Protein AF-A0A955Y3P5-F1 (afdb_monomer_lite)

pLDDT: mean 79.78, std 17.86, range [40.0, 98.06]

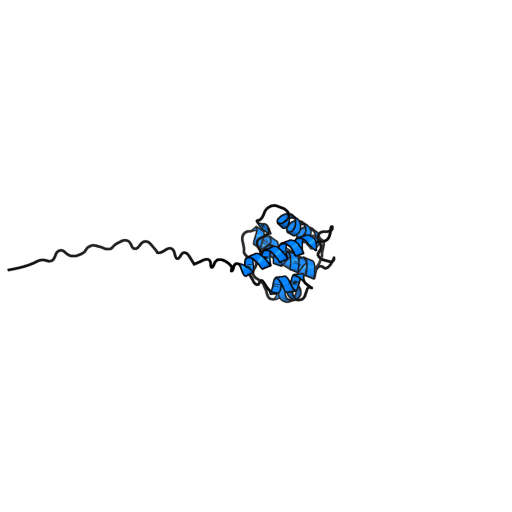Radius of gyration: 23.9 Å; chains: 1; bounding box: 38×53×87 Å

Sequence (136 aa):
KEEVGISDIDQERSPGRVAITHRELPAKSDVATQVRDDAWLAGSQQADGSFGGDVARTAAALLLLVLRGHTRRTGARRRTVAKAAAWLATQDHPLARLALEALEAAERGEQPVPTPDWAAVYASGPEGRALEQHPA

Foldseek 3Di:
DDDDDDDDPPPDDDDPPPPPPPPPDPDPVVVVVLVVVLVVLLVQQDPQLARVPDLLLLLLSLLQLLLVLLCVDDDSSVVSNVSSLVNLVVDPDPSSVVSNVCSVCSVVVHRRADDPVCVSSLVPPPSSVSSVVDHD

Secondary structure (DSSP, 8-state):
------------------------PPPHHHHHHHHHHHHHHHHH--TTS-BTTBHHHHHHHHHHHHHTTTTS--SHHHHHHHHHHHHHTT---HHHHHHHHHHHHHHTTPPPPPPGGGHHHHTSHHHHHHHHTS--

Structure (mmCIF, N/CA/C/O backbone):
data_AF-A0A955Y3P5-F1
#
_entry.id   AF-A0A955Y3P5-F1
#
loop_
_atom_site.group_PDB
_atom_site.id
_atom_site.type_symbol
_atom_site.label_atom_id
_atom_site.label_alt_id
_atom_site.label_comp_id
_atom_site.label_asym_id
_atom_site.label_entity_id
_atom_site.label_seq_id
_atom_site.pdbx_PDB_ins_code
_atom_site.Cartn_x
_atom_site.Cartn_y
_atom_site.Cartn_z
_atom_site.occupancy
_atom_site.B_iso_or_equiv
_atom_site.auth_seq_id
_atom_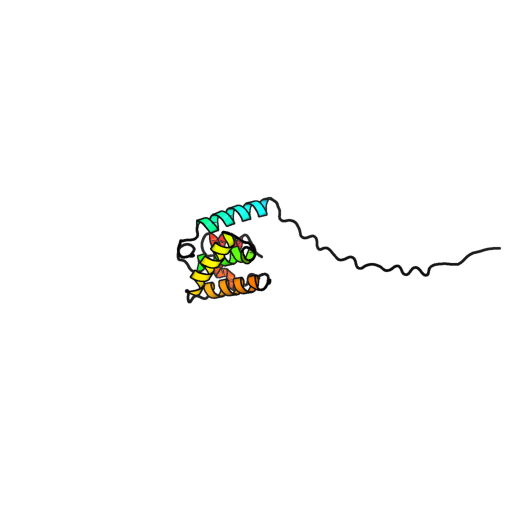site.auth_comp_id
_atom_site.auth_asym_id
_atom_site.auth_atom_id
_atom_site.pdbx_PDB_model_num
ATOM 1 N N . LYS A 1 1 ? -22.122 -39.728 74.135 1.00 42.59 1 LYS A N 1
ATOM 2 C CA . LYS A 1 1 ? -21.261 -40.339 73.103 1.00 42.59 1 LYS A CA 1
ATOM 3 C C . LYS A 1 1 ? -22.002 -40.127 71.792 1.00 42.59 1 LYS A C 1
ATOM 5 O O . LYS A 1 1 ? -23.002 -40.796 71.589 1.00 42.59 1 LYS A O 1
ATOM 10 N N . GLU A 1 2 ? -21.877 -38.917 71.245 1.00 42.25 2 GLU A N 1
ATOM 11 C CA . GLU A 1 2 ? -20.843 -38.545 70.244 1.00 42.25 2 GLU A CA 1
ATOM 12 C C . GLU A 1 2 ? -21.179 -39.168 68.890 1.00 42.25 2 GLU A C 1
ATOM 14 O O . GLU A 1 2 ? -21.514 -40.343 68.854 1.00 42.25 2 GLU A O 1
ATOM 19 N N . GLU A 1 3 ? -21.058 -38.537 67.733 1.00 41.66 3 GLU A N 1
ATOM 20 C CA . GLU A 1 3 ? -20.945 -37.161 67.232 1.00 41.66 3 GLU A CA 1
ATOM 21 C C . GLU A 1 3 ? -21.130 -37.354 65.702 1.00 41.66 3 GLU A C 1
ATOM 23 O O . GLU A 1 3 ? -20.737 -38.388 65.171 1.00 41.66 3 GLU A O 1
ATOM 28 N N . VAL A 1 4 ? -21.908 -36.499 65.030 1.00 44.62 4 VAL A N 1
ATOM 29 C CA . VAL A 1 4 ? -21.467 -35.646 63.900 1.00 44.62 4 VAL A CA 1
ATOM 30 C C . VAL A 1 4 ? -21.173 -36.368 62.574 1.00 44.62 4 VAL A C 1
ATOM 32 O O . VAL A 1 4 ? -20.382 -37.299 62.491 1.00 44.62 4 VAL A O 1
ATOM 35 N N . GLY A 1 5 ? -21.775 -35.850 61.497 1.00 42.00 5 GLY A N 1
ATOM 36 C CA . GLY A 1 5 ? -21.396 -36.213 60.132 1.00 42.00 5 GLY A CA 1
ATOM 37 C C . GLY A 1 5 ? -22.355 -35.757 59.033 1.00 42.00 5 GLY A C 1
ATOM 38 O O . GLY A 1 5 ? -22.624 -36.529 58.122 1.00 42.00 5 GLY A O 1
ATOM 39 N N . ILE A 1 6 ? -22.898 -34.537 59.117 1.00 51.06 6 ILE A N 1
ATOM 40 C CA . ILE A 1 6 ? -23.397 -33.826 57.929 1.00 51.06 6 ILE A CA 1
ATOM 41 C C . ILE A 1 6 ? -22.157 -33.239 57.261 1.00 51.06 6 ILE A C 1
ATOM 43 O O . ILE A 1 6 ? -21.499 -32.418 57.892 1.00 51.06 6 ILE A O 1
ATOM 47 N N . SER A 1 7 ? -21.847 -33.646 56.030 1.00 47.53 7 SER A N 1
ATOM 48 C CA . SER A 1 7 ? -20.820 -32.983 55.224 1.00 47.53 7 SER A CA 1
ATOM 49 C C . SER A 1 7 ? -21.090 -33.133 53.725 1.00 47.53 7 SER A C 1
ATOM 51 O O . SER A 1 7 ? -21.059 -34.231 53.172 1.00 47.53 7 SER A O 1
ATOM 53 N N . ASP A 1 8 ? -21.341 -31.971 53.119 1.00 45.31 8 ASP A N 1
ATOM 54 C CA . ASP A 1 8 ? -20.765 -31.526 51.847 1.00 45.31 8 ASP A CA 1
ATOM 55 C C . ASP A 1 8 ? -21.315 -32.120 50.543 1.00 45.31 8 ASP A C 1
ATOM 57 O O . ASP A 1 8 ? -20.626 -32.779 49.767 1.00 45.31 8 ASP A O 1
ATOM 61 N N . ILE A 1 9 ? -22.560 -31.744 50.228 1.00 50.06 9 ILE A N 1
ATOM 62 C CA . ILE A 1 9 ? -22.937 -31.444 48.839 1.00 50.06 9 ILE A CA 1
ATOM 63 C C . ILE A 1 9 ? -22.648 -29.958 48.629 1.00 50.06 9 ILE A C 1
ATOM 65 O O . ILE A 1 9 ? -23.520 -29.111 48.798 1.00 50.06 9 ILE A O 1
ATOM 69 N N . ASP A 1 10 ? -21.399 -29.664 48.285 1.00 45.59 10 ASP A N 1
ATOM 70 C CA . ASP A 1 10 ? -20.995 -28.370 47.746 1.00 45.59 10 ASP A CA 1
ATOM 71 C C . ASP A 1 10 ? -20.148 -28.617 46.497 1.00 45.59 10 ASP A C 1
ATOM 73 O O . ASP A 1 10 ? -18.918 -28.602 46.497 1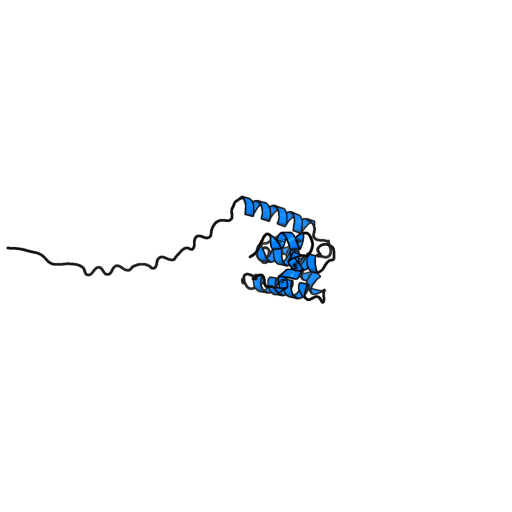.00 45.59 10 ASP A O 1
ATOM 77 N N . GLN A 1 11 ? -20.830 -28.958 45.402 1.00 48.91 11 GLN A N 1
ATOM 78 C CA . GLN A 1 11 ? -20.218 -28.945 44.081 1.00 48.91 11 GLN A CA 1
ATOM 79 C C . GLN A 1 11 ? -20.452 -27.558 43.494 1.00 48.91 11 GLN A C 1
ATOM 81 O O . GLN A 1 11 ? -21.289 -27.349 42.610 1.00 48.91 11 GLN A O 1
ATOM 86 N N . GLU A 1 12 ? -19.731 -26.596 44.073 1.00 42.25 12 GLU A N 1
ATOM 87 C CA . GLU A 1 12 ? -19.672 -25.231 43.593 1.00 42.25 12 GLU A CA 1
ATOM 88 C C . GLU A 1 12 ? -19.347 -25.230 42.101 1.00 42.25 12 GLU A C 1
ATOM 90 O O . GLU A 1 12 ? -18.354 -25.774 41.607 1.00 42.25 12 GLU A O 1
ATOM 95 N N . ARG A 1 13 ? -20.247 -24.569 41.382 1.00 44.59 13 ARG A N 1
ATOM 96 C CA . ARG A 1 13 ? -20.051 -24.046 40.043 1.00 44.59 13 ARG A CA 1
ATOM 97 C C . ARG A 1 13 ? -18.699 -23.342 39.996 1.00 44.59 13 ARG A C 1
ATOM 99 O O . ARG A 1 13 ? -18.564 -22.245 40.522 1.00 44.59 13 ARG A O 1
ATOM 106 N N . SER A 1 14 ? -17.726 -23.933 39.317 1.00 43.56 14 SER A N 1
ATOM 107 C CA . SER A 1 14 ? -16.539 -23.207 38.885 1.00 43.56 14 SER A CA 1
ATOM 108 C C . SER A 1 14 ? -16.928 -22.424 37.622 1.00 43.56 14 SER A C 1
ATOM 110 O O . SER A 1 14 ? -17.110 -23.045 36.570 1.00 43.56 14 SER A O 1
ATOM 112 N N . PRO A 1 15 ? -17.149 -21.094 37.669 1.00 49.25 15 PRO A N 1
ATOM 113 C CA . PRO A 1 15 ? -17.276 -20.323 36.447 1.00 49.25 15 PRO A CA 1
ATOM 114 C C . PRO A 1 15 ? -15.934 -20.399 35.728 1.00 49.25 15 PRO A C 1
ATOM 116 O O . PRO A 1 15 ? -14.895 -20.039 36.285 1.00 49.25 15 PRO A O 1
ATOM 119 N N . GLY A 1 16 ? -15.973 -20.899 34.493 1.00 43.69 16 GLY A N 1
ATOM 120 C CA . GLY A 1 16 ? -14.834 -20.912 33.593 1.00 43.69 16 GLY A CA 1
ATOM 121 C C . GLY A 1 16 ? -14.141 -19.559 33.637 1.00 43.69 16 GLY A C 1
ATOM 122 O O . GLY A 1 16 ? -14.700 -18.543 33.223 1.00 43.69 16 GLY A O 1
ATOM 123 N N . ARG A 1 17 ? -12.925 -19.561 34.187 1.00 40.00 17 ARG A N 1
ATOM 124 C CA . ARG A 1 17 ? -11.966 -18.470 34.084 1.00 40.00 17 ARG A CA 1
ATOM 125 C C . ARG A 1 17 ? -11.798 -18.222 32.590 1.00 40.00 17 ARG A C 1
ATOM 127 O O . ARG A 1 17 ? -11.087 -18.958 31.911 1.00 40.00 17 ARG A O 1
ATOM 134 N N . VAL A 1 18 ? -12.507 -17.226 32.067 1.00 46.88 18 VAL A N 1
ATOM 135 C CA . VAL A 1 18 ? -12.209 -16.658 30.759 1.00 46.88 18 VAL A CA 1
ATOM 136 C C . VAL A 1 18 ? -10.773 -16.185 30.889 1.00 46.88 18 VAL A C 1
ATOM 138 O O . VAL A 1 18 ? -10.490 -15.240 31.626 1.00 46.88 18 VAL A O 1
ATOM 141 N N . ALA A 1 19 ? -9.853 -16.921 30.270 1.00 43.69 19 ALA A N 1
ATOM 142 C CA . ALA A 1 19 ? -8.484 -16.489 30.114 1.00 43.69 19 ALA A CA 1
ATOM 143 C C . ALA A 1 19 ? -8.543 -15.219 29.266 1.00 43.69 19 ALA A C 1
ATOM 145 O O . ALA A 1 19 ? -8.572 -15.266 28.040 1.00 43.69 19 ALA A O 1
ATOM 146 N N . ILE A 1 20 ? -8.639 -14.072 29.936 1.00 44.38 20 ILE A N 1
ATOM 147 C CA . ILE A 1 20 ? -8.316 -12.788 29.345 1.00 44.38 20 ILE A CA 1
ATOM 148 C C . ILE A 1 20 ? -6.823 -12.901 29.068 1.00 44.38 20 ILE A C 1
ATOM 150 O O . ILE A 1 20 ? -5.994 -12.698 29.953 1.00 44.38 20 ILE A O 1
ATOM 154 N N . THR A 1 21 ? -6.481 -13.343 27.859 1.00 51.59 21 THR A N 1
ATOM 155 C CA . THR A 1 21 ? -5.122 -13.262 27.343 1.00 51.59 21 THR A CA 1
ATOM 156 C C . THR A 1 21 ? -4.682 -11.822 27.545 1.00 51.59 21 THR A C 1
ATOM 158 O O . THR A 1 21 ? -5.304 -10.908 26.997 1.00 51.59 21 THR A O 1
ATOM 161 N N . HIS A 1 22 ? -3.670 -11.625 28.389 1.00 42.38 22 HIS A N 1
ATOM 162 C CA . HIS A 1 22 ? -2.982 -10.357 28.555 1.00 42.38 22 HIS A CA 1
ATOM 163 C C . HIS A 1 22 ? -2.569 -9.882 27.159 1.00 42.38 22 HIS A C 1
ATOM 165 O O . HIS A 1 22 ? -1.594 -10.366 26.592 1.00 42.38 22 HIS A O 1
ATOM 171 N N . ARG A 1 23 ? -3.350 -8.972 26.568 1.00 50.50 23 ARG A N 1
ATOM 172 C CA . ARG A 1 23 ? -2.924 -8.225 25.392 1.00 50.50 23 ARG A CA 1
ATOM 173 C C . ARG A 1 23 ? -1.837 -7.300 25.905 1.00 50.50 23 ARG A C 1
ATOM 175 O O . ARG A 1 23 ? -2.143 -6.268 26.500 1.00 50.50 23 ARG A O 1
ATOM 182 N N . GLU A 1 24 ? -0.595 -7.747 25.782 1.00 52.00 24 GLU A N 1
ATOM 183 C CA . GLU A 1 24 ? 0.583 -6.964 26.116 1.00 52.00 24 GLU A CA 1
ATOM 184 C C . GLU A 1 24 ? 0.436 -5.609 25.422 1.00 52.00 24 GLU A C 1
ATOM 186 O O . GLU A 1 24 ? 0.269 -5.519 24.202 1.00 52.00 24 GLU A O 1
ATOM 191 N N . LEU A 1 25 ? 0.314 -4.553 26.227 1.00 55.19 25 LEU A N 1
ATOM 192 C CA . LEU A 1 25 ? 0.205 -3.205 25.697 1.00 55.19 25 LEU A CA 1
ATOM 193 C C . LEU A 1 25 ? 1.536 -2.904 25.002 1.00 55.19 25 LEU A C 1
ATOM 195 O O . LEU A 1 25 ? 2.577 -3.126 25.624 1.00 55.19 25 LEU A O 1
ATOM 199 N N . PRO A 1 26 ? 1.527 -2.408 23.752 1.00 61.41 26 PRO A N 1
ATOM 200 C CA . PRO A 1 26 ? 2.764 -2.112 23.042 1.00 61.41 26 PRO A CA 1
ATOM 201 C C . PRO A 1 26 ? 3.609 -1.146 23.870 1.00 61.41 26 PRO A C 1
ATOM 203 O O . PRO A 1 26 ? 3.070 -0.229 24.511 1.00 61.41 26 PRO A O 1
ATOM 206 N N . ALA A 1 27 ? 4.929 -1.338 23.869 1.00 69.62 27 ALA A N 1
ATOM 207 C CA . ALA A 1 27 ? 5.810 -0.450 24.603 1.00 69.62 27 ALA A CA 1
ATOM 208 C C . ALA A 1 27 ? 5.626 0.981 24.075 1.00 69.62 27 ALA A C 1
ATOM 210 O O . ALA A 1 27 ? 5.398 1.210 22.885 1.00 69.62 27 ALA A O 1
ATOM 211 N N . LYS A 1 28 ? 5.736 1.984 24.954 1.00 68.81 28 LYS A N 1
ATOM 212 C CA . LYS A 1 28 ? 5.584 3.400 24.559 1.00 68.81 28 LYS A CA 1
ATOM 213 C C . LYS A 1 28 ? 6.510 3.785 23.394 1.00 68.81 28 LYS A C 1
ATOM 215 O O . LYS A 1 28 ? 6.142 4.629 22.580 1.00 68.81 28 LYS A O 1
ATOM 220 N N . SER A 1 29 ? 7.679 3.151 23.311 1.00 68.75 29 SER A N 1
ATOM 221 C CA . SER A 1 29 ? 8.645 3.319 22.224 1.00 68.75 29 SER A CA 1
ATOM 222 C C . SER A 1 29 ? 8.101 2.845 20.872 1.00 68.75 29 SER A C 1
ATOM 224 O O . SER A 1 29 ? 8.273 3.548 19.880 1.00 68.75 29 SER A O 1
ATOM 226 N N . ASP A 1 30 ? 7.369 1.730 20.834 1.00 73.56 30 ASP A N 1
ATOM 227 C CA . ASP A 1 30 ? 6.821 1.157 19.597 1.00 73.56 30 ASP A CA 1
ATOM 228 C C . ASP A 1 30 ? 5.739 2.061 19.008 1.00 73.56 30 ASP A C 1
ATOM 230 O O . ASP A 1 30 ? 5.712 2.330 17.807 1.00 73.56 30 ASP A O 1
ATOM 234 N N . VAL A 1 31 ? 4.883 2.609 19.875 1.00 73.44 31 VAL A N 1
ATOM 235 C CA . VAL A 1 31 ? 3.825 3.544 19.474 1.00 73.44 31 VAL A CA 1
ATOM 236 C C . VAL A 1 31 ? 4.422 4.831 18.893 1.00 73.44 31 VAL A C 1
ATOM 238 O O . VAL A 1 31 ? 3.932 5.343 17.886 1.00 73.44 31 VAL A O 1
ATOM 241 N N . ALA A 1 32 ? 5.497 5.356 19.491 1.00 72.19 32 ALA A N 1
ATOM 242 C CA . ALA A 1 32 ? 6.167 6.557 18.992 1.00 72.19 32 ALA A CA 1
ATOM 243 C C . ALA A 1 32 ? 6.819 6.334 17.615 1.00 72.19 32 ALA A C 1
ATOM 245 O O . ALA A 1 32 ? 6.723 7.208 16.750 1.00 72.19 32 ALA A O 1
ATOM 246 N N . THR A 1 33 ? 7.437 5.170 17.396 1.00 77.06 33 THR A N 1
ATOM 247 C CA . THR A 1 33 ? 8.005 4.777 16.096 1.00 77.06 33 THR A CA 1
ATOM 248 C C . THR A 1 33 ? 6.914 4.662 15.033 1.00 77.06 33 THR A C 1
ATOM 250 O O . THR A 1 33 ? 7.009 5.303 13.988 1.00 77.06 33 THR A O 1
ATOM 253 N N . GLN A 1 34 ? 5.805 3.981 15.342 1.00 76.44 34 GLN A N 1
ATOM 254 C CA . GLN A 1 34 ? 4.671 3.852 14.422 1.00 76.44 34 GLN A CA 1
ATOM 255 C C . GLN A 1 34 ? 4.126 5.211 13.962 1.00 76.44 34 GLN A C 1
ATOM 257 O O . GLN A 1 34 ? 3.902 5.418 12.771 1.00 76.44 34 GLN A O 1
ATOM 262 N N . VAL A 1 35 ? 3.946 6.165 14.882 1.00 76.88 35 VAL A N 1
ATOM 263 C CA . VAL A 1 35 ? 3.433 7.504 14.547 1.00 76.88 35 VAL A CA 1
ATOM 264 C C . VAL A 1 35 ? 4.382 8.272 13.619 1.00 76.88 35 VAL A C 1
ATOM 266 O O . VAL A 1 35 ? 3.914 8.968 12.717 1.00 76.88 35 VAL A O 1
ATOM 269 N N . ARG A 1 36 ? 5.700 8.157 13.820 1.00 80.88 36 ARG A N 1
ATOM 270 C CA . ARG A 1 36 ? 6.703 8.821 12.968 1.00 80.88 36 ARG A CA 1
ATOM 271 C C . ARG A 1 36 ? 6.698 8.254 11.554 1.00 80.88 36 ARG A C 1
ATOM 273 O O . ARG A 1 36 ? 6.629 9.016 10.592 1.00 80.88 36 ARG A O 1
ATOM 280 N N . ASP A 1 37 ? 6.700 6.936 11.444 1.00 82.25 37 ASP A N 1
ATOM 281 C CA . ASP A 1 37 ? 6.692 6.235 10.164 1.00 82.25 37 ASP A CA 1
ATOM 282 C C . ASP A 1 37 ? 5.389 6.467 9.388 1.00 82.25 37 ASP A C 1
ATOM 284 O O . ASP A 1 37 ? 5.416 6.639 8.174 1.00 82.25 37 ASP A O 1
ATOM 288 N N . ASP A 1 38 ? 4.245 6.540 10.078 1.00 83.75 38 ASP A N 1
ATOM 289 C CA . ASP A 1 38 ? 2.957 6.888 9.466 1.00 83.75 38 ASP A CA 1
ATOM 290 C C . ASP A 1 38 ? 2.994 8.275 8.810 1.00 83.75 38 ASP A C 1
ATOM 292 O O . ASP A 1 38 ? 2.506 8.460 7.693 1.00 83.75 38 ASP A O 1
ATOM 296 N N . ALA A 1 39 ? 3.535 9.266 9.526 1.00 84.94 39 ALA A N 1
ATOM 297 C CA . ALA A 1 39 ? 3.644 10.631 9.026 1.00 84.94 39 ALA A CA 1
ATOM 298 C C . ALA A 1 39 ? 4.615 10.706 7.841 1.00 84.94 39 ALA A C 1
ATOM 300 O O . ALA A 1 39 ? 4.335 11.392 6.857 1.00 84.94 39 ALA A O 1
ATOM 301 N N . TRP A 1 40 ? 5.722 9.965 7.916 1.00 89.31 40 TRP A N 1
ATOM 302 C CA . TRP A 1 40 ? 6.685 9.851 6.829 1.00 89.31 40 TRP A CA 1
ATOM 303 C C . TRP A 1 40 ? 6.073 9.204 5.577 1.00 89.31 40 TRP A C 1
ATOM 305 O O . TRP A 1 40 ? 6.166 9.798 4.505 1.00 89.31 40 TRP A O 1
ATOM 315 N N . LEU A 1 41 ? 5.375 8.067 5.704 1.00 86.44 41 LEU A N 1
ATOM 316 C CA . LEU A 1 41 ? 4.680 7.402 4.591 1.00 86.44 41 LEU A CA 1
ATOM 317 C C . LEU A 1 41 ? 3.652 8.323 3.929 1.00 86.44 41 LEU A C 1
ATOM 319 O O . LEU A 1 41 ? 3.582 8.429 2.708 1.00 86.44 41 LEU A O 1
ATOM 323 N N . ALA A 1 42 ? 2.842 9.016 4.729 1.00 86.19 42 ALA A N 1
ATOM 324 C CA . ALA A 1 42 ? 1.855 9.938 4.183 1.00 86.19 42 ALA A CA 1
ATOM 325 C C . ALA A 1 42 ? 2.511 11.100 3.411 1.00 86.19 42 ALA A C 1
ATOM 327 O O . ALA A 1 42 ? 1.950 11.558 2.418 1.00 86.19 42 ALA A O 1
ATOM 328 N N . GLY A 1 43 ? 3.682 11.567 3.857 1.00 88.00 43 GLY A N 1
ATOM 329 C CA . GLY A 1 43 ? 4.431 12.646 3.212 1.00 88.00 43 GLY A CA 1
ATOM 330 C C . GLY A 1 43 ? 5.257 12.218 1.995 1.00 88.00 43 GLY A C 1
ATOM 331 O O . GLY A 1 43 ? 5.531 13.056 1.139 1.00 88.00 43 GLY A O 1
ATOM 332 N N . SER A 1 44 ? 5.657 10.946 1.900 1.00 90.56 44 SER A N 1
ATOM 333 C CA . SER A 1 44 ? 6.456 10.423 0.783 1.00 90.56 44 SER A CA 1
ATOM 334 C C . SER A 1 44 ? 5.617 9.925 -0.398 1.00 90.56 44 SER A C 1
ATOM 336 O O . SER A 1 44 ? 6.159 9.745 -1.492 1.00 90.56 44 SER A O 1
ATOM 338 N N . GLN A 1 45 ? 4.307 9.733 -0.205 1.00 94.06 45 GLN A N 1
ATOM 339 C CA . GLN A 1 45 ? 3.397 9.328 -1.272 1.00 94.06 45 GLN A CA 1
ATOM 340 C C . GLN A 1 45 ? 3.258 10.429 -2.331 1.00 94.06 45 GLN A C 1
ATOM 342 O O . GLN A 1 45 ? 2.926 11.580 -2.036 1.00 94.06 45 GLN A O 1
ATOM 347 N N . GLN A 1 46 ? 3.446 10.056 -3.592 1.00 94.38 46 GLN A N 1
ATOM 348 C CA . GLN A 1 46 ? 3.282 10.959 -4.721 1.00 94.38 46 GLN A CA 1
ATOM 349 C C . GLN A 1 46 ? 1.803 11.287 -4.996 1.00 94.38 46 GLN A C 1
ATOM 351 O O . GLN A 1 46 ? 0.858 10.680 -4.470 1.00 94.38 46 GLN A O 1
ATOM 356 N N . ALA A 1 47 ? 1.577 12.297 -5.842 1.00 93.19 47 ALA A N 1
ATOM 357 C CA . ALA A 1 47 ? 0.233 12.733 -6.208 1.00 93.19 47 ALA A CA 1
ATOM 358 C C . ALA A 1 47 ? -0.580 11.612 -6.881 1.00 93.19 47 ALA A C 1
ATOM 360 O O . ALA A 1 47 ? -1.772 11.493 -6.591 1.00 93.19 47 ALA A O 1
ATOM 361 N N . ASP A 1 48 ? 0.075 10.762 -7.674 1.00 93.12 48 ASP A N 1
ATOM 362 C CA . ASP A 1 48 ? -0.504 9.598 -8.358 1.00 93.12 48 ASP A CA 1
ATOM 363 C C . ASP A 1 48 ? -0.835 8.422 -7.418 1.00 93.12 48 ASP A C 1
ATOM 365 O O . ASP A 1 48 ? -1.575 7.523 -7.803 1.00 93.12 48 ASP A O 1
ATOM 369 N N . GLY A 1 49 ? -0.348 8.451 -6.171 1.00 92.44 49 GLY A N 1
ATOM 370 C CA . GLY A 1 49 ? -0.557 7.404 -5.170 1.00 92.44 49 GLY A CA 1
ATOM 371 C C . GLY A 1 49 ? 0.610 6.432 -5.001 1.00 92.44 49 GLY A C 1
ATOM 372 O O . GLY A 1 49 ? 0.590 5.654 -4.045 1.00 92.44 49 GLY A O 1
ATOM 373 N N . SER A 1 50 ? 1.629 6.512 -5.856 1.00 96.06 50 SER A N 1
ATOM 374 C CA . SER A 1 50 ? 2.821 5.670 -5.786 1.00 96.06 50 SER A CA 1
ATOM 375 C C . SER A 1 50 ? 3.815 6.136 -4.722 1.00 96.06 50 SER A C 1
ATOM 377 O O . SER A 1 50 ? 3.790 7.277 -4.247 1.00 96.06 50 SER A O 1
ATOM 379 N N . PHE A 1 51 ? 4.747 5.250 -4.385 1.00 93.25 51 PHE A N 1
ATOM 380 C CA . PHE A 1 51 ? 5.937 5.562 -3.605 1.00 93.25 51 PHE A CA 1
ATOM 381 C C . PHE A 1 51 ? 7.153 5.508 -4.525 1.00 93.25 51 PHE A C 1
ATOM 383 O O . PHE A 1 51 ? 7.711 4.451 -4.809 1.00 93.25 51 PHE A O 1
ATOM 390 N N . GLY A 1 52 ? 7.551 6.679 -5.026 1.00 91.62 52 GLY A N 1
ATOM 391 C CA . GLY A 1 52 ? 8.678 6.806 -5.951 1.00 91.62 52 GLY A CA 1
ATOM 392 C C . GLY A 1 52 ? 8.414 6.274 -7.362 1.00 91.62 52 GLY A C 1
ATOM 393 O O . GLY A 1 52 ? 9.385 6.001 -8.059 1.00 91.62 52 GLY A O 1
ATOM 394 N N . GLY A 1 53 ? 7.150 6.097 -7.771 1.00 93.25 53 GLY A N 1
ATOM 395 C CA . GLY A 1 53 ? 6.793 5.492 -9.061 1.00 93.25 53 GLY A CA 1
ATOM 396 C C . GLY A 1 53 ? 7.154 4.007 -9.182 1.00 93.25 53 GLY A C 1
ATOM 397 O O . GLY A 1 53 ? 7.101 3.459 -10.278 1.00 93.25 53 GLY A O 1
ATOM 398 N N . ASP A 1 54 ? 7.545 3.363 -8.079 1.00 95.50 54 ASP A N 1
ATOM 399 C CA . ASP A 1 54 ? 8.061 1.999 -8.068 1.00 95.50 54 ASP A CA 1
ATOM 400 C C . ASP A 1 54 ? 7.037 1.026 -7.477 1.00 95.50 54 ASP A C 1
ATOM 402 O O . ASP A 1 54 ? 6.454 1.264 -6.412 1.00 95.50 54 ASP A O 1
ATOM 406 N N . VAL A 1 55 ? 6.819 -0.091 -8.173 1.00 96.25 55 VAL A N 1
ATOM 407 C CA . VAL A 1 55 ? 5.816 -1.084 -7.780 1.00 96.25 55 VAL A CA 1
ATOM 408 C C . VAL A 1 55 ? 6.178 -1.758 -6.466 1.00 96.25 55 VAL A C 1
ATOM 410 O O . VAL A 1 55 ? 5.313 -1.926 -5.608 1.00 96.25 55 VAL A O 1
ATOM 413 N N . ALA A 1 56 ? 7.443 -2.124 -6.285 1.00 95.06 56 ALA A N 1
ATOM 414 C CA . ALA A 1 56 ? 7.888 -2.883 -5.128 1.00 95.06 56 ALA A CA 1
ATOM 415 C C . ALA A 1 56 ? 7.847 -2.023 -3.853 1.00 95.06 56 ALA A C 1
ATOM 417 O O . ALA A 1 56 ? 7.335 -2.456 -2.820 1.00 95.06 56 ALA A O 1
ATOM 418 N N . ARG A 1 57 ? 8.264 -0.755 -3.949 1.00 95.06 57 ARG A N 1
ATOM 419 C CA . ARG A 1 57 ? 8.141 0.237 -2.869 1.00 95.06 57 ARG A CA 1
ATOM 420 C C . ARG A 1 57 ? 6.689 0.555 -2.534 1.00 95.06 57 ARG A C 1
ATOM 422 O O . ARG A 1 57 ? 6.337 0.642 -1.360 1.00 95.06 57 ARG A O 1
ATOM 429 N N . THR A 1 58 ? 5.832 0.701 -3.544 1.00 97.31 58 THR A N 1
ATOM 430 C CA . THR A 1 58 ? 4.403 0.973 -3.325 1.00 97.31 58 THR A CA 1
ATOM 431 C C . THR A 1 58 ? 3.701 -0.227 -2.681 1.00 97.31 58 THR A C 1
ATOM 433 O O . THR A 1 58 ? 2.901 -0.044 -1.763 1.00 97.31 58 THR A O 1
ATOM 436 N N . ALA A 1 59 ? 4.046 -1.453 -3.088 1.00 96.00 59 ALA A N 1
ATOM 437 C CA . ALA A 1 59 ? 3.586 -2.682 -2.445 1.00 96.00 59 ALA A CA 1
ATOM 438 C C . ALA A 1 59 ? 4.053 -2.761 -0.981 1.00 96.00 59 ALA A C 1
ATOM 440 O O . ALA A 1 59 ? 3.235 -3.011 -0.097 1.00 96.00 59 ALA A O 1
ATOM 441 N N . ALA A 1 60 ? 5.327 -2.459 -0.702 1.00 94.81 60 ALA A N 1
ATOM 442 C CA . ALA A 1 60 ? 5.868 -2.412 0.659 1.00 94.81 60 ALA A CA 1
ATOM 443 C C . ALA A 1 60 ? 5.123 -1.419 1.555 1.00 94.81 60 ALA A C 1
ATOM 445 O O . ALA A 1 60 ? 4.722 -1.758 2.670 1.00 94.81 60 ALA A O 1
ATOM 446 N N . ALA A 1 61 ? 4.891 -0.206 1.045 1.00 94.19 61 ALA A N 1
ATOM 447 C CA . ALA A 1 61 ? 4.133 0.816 1.749 1.00 94.19 61 ALA A CA 1
ATOM 448 C C . ALA A 1 61 ? 2.711 0.345 2.066 1.00 94.19 61 ALA A C 1
ATOM 450 O O . ALA A 1 61 ? 2.247 0.508 3.195 1.00 94.19 61 ALA A O 1
ATOM 451 N N . LEU A 1 62 ? 2.020 -0.255 1.088 1.00 94.94 62 LEU A N 1
ATOM 452 C CA . LEU A 1 62 ? 0.660 -0.747 1.284 1.00 94.94 62 LEU A CA 1
ATOM 453 C C . LEU A 1 62 ? 0.618 -1.846 2.353 1.00 94.94 62 LEU A C 1
ATOM 455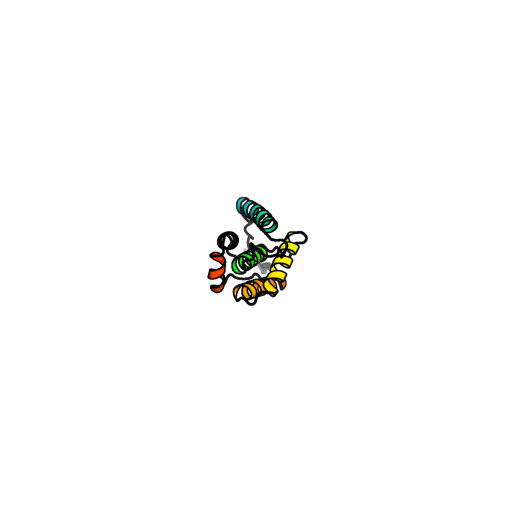 O O . LEU A 1 62 ? -0.185 -1.742 3.279 1.00 94.94 62 LEU A O 1
ATOM 459 N N . LEU A 1 63 ? 1.508 -2.839 2.285 1.00 93.38 63 LEU A N 1
ATOM 460 C CA . LEU A 1 63 ? 1.587 -3.911 3.283 1.00 93.38 63 LEU A CA 1
ATOM 461 C C . LEU A 1 63 ? 1.838 -3.368 4.693 1.00 93.38 63 LEU A C 1
ATOM 463 O O . LEU A 1 63 ? 1.160 -3.770 5.638 1.00 93.38 63 LEU A O 1
ATOM 467 N N . LEU A 1 64 ? 2.742 -2.397 4.839 1.00 91.69 64 LEU A N 1
ATOM 468 C CA . LEU A 1 64 ? 3.038 -1.776 6.131 1.00 91.69 64 LEU A CA 1
ATOM 469 C C . LEU A 1 64 ? 1.815 -1.042 6.693 1.00 91.69 64 LEU A C 1
ATOM 471 O O . LEU A 1 64 ? 1.496 -1.156 7.879 1.00 91.69 64 LEU A O 1
ATOM 475 N N . LEU A 1 65 ? 1.091 -0.311 5.841 1.00 90.62 65 LEU A N 1
ATOM 476 C CA . LEU A 1 65 ? -0.136 0.375 6.243 1.00 90.62 65 LEU A CA 1
ATOM 477 C C . LEU A 1 65 ? -1.232 -0.616 6.662 1.00 90.62 65 LEU A C 1
ATOM 479 O O . LEU A 1 65 ? -1.952 -0.373 7.637 1.00 90.62 65 LEU A O 1
ATOM 483 N N . VAL A 1 66 ? -1.343 -1.731 5.941 1.00 91.44 66 VAL A N 1
ATOM 484 C CA . VAL A 1 66 ? -2.301 -2.801 6.213 1.00 91.44 66 VAL A CA 1
ATOM 485 C C . VAL A 1 66 ? -2.003 -3.481 7.551 1.00 91.44 66 VAL A C 1
ATOM 487 O O . VAL A 1 66 ? -2.896 -3.544 8.399 1.00 91.44 66 VAL A O 1
ATOM 490 N N . LEU A 1 67 ? -0.756 -3.901 7.793 1.00 88.25 67 LEU A N 1
ATOM 491 C CA . LEU A 1 67 ? -0.342 -4.532 9.053 1.00 88.25 67 LEU A CA 1
ATOM 492 C C . LEU A 1 67 ? -0.576 -3.629 10.270 1.00 88.25 67 LEU A C 1
ATOM 494 O O . LEU A 1 67 ? -0.959 -4.092 11.341 1.00 88.25 67 LEU A O 1
ATOM 498 N N . ARG A 1 68 ? -0.440 -2.312 10.100 1.00 85.62 68 ARG A N 1
ATOM 499 C CA . ARG A 1 68 ? -0.710 -1.322 11.157 1.00 85.62 68 ARG A CA 1
ATOM 500 C C . ARG A 1 68 ? -2.198 -1.022 11.373 1.00 85.62 68 ARG A C 1
ATOM 502 O O . ARG A 1 68 ? -2.548 -0.167 12.199 1.00 85.62 68 ARG A O 1
ATOM 509 N N . GLY A 1 69 ? -3.082 -1.697 10.639 1.00 84.06 69 GLY A N 1
ATOM 510 C CA . GLY A 1 69 ? -4.532 -1.567 10.754 1.00 84.06 69 GLY A CA 1
ATOM 511 C C . GLY A 1 69 ? -5.078 -0.244 10.217 1.00 84.06 69 GLY A C 1
ATOM 512 O O . GLY A 1 69 ? -6.163 0.190 10.616 1.00 84.06 69 GLY A O 1
ATOM 513 N N . HIS A 1 70 ? -4.349 0.434 9.324 1.00 82.19 70 HIS A N 1
ATOM 514 C CA . HIS A 1 70 ? -4.789 1.715 8.754 1.00 82.19 70 HIS A CA 1
ATOM 515 C C . HIS A 1 70 ? -5.951 1.586 7.767 1.00 82.19 70 HIS A C 1
ATOM 517 O O . HIS A 1 70 ? -6.555 2.597 7.413 1.00 82.19 70 HIS A O 1
ATOM 523 N N . THR A 1 71 ? -6.327 0.359 7.406 1.00 79.19 71 THR A N 1
ATOM 524 C CA . THR A 1 71 ? -7.525 0.028 6.619 1.00 79.19 71 THR A CA 1
ATOM 525 C C . THR A 1 71 ? -8.828 0.330 7.367 1.00 79.19 71 THR A C 1
ATOM 527 O O . THR A 1 71 ? -9.833 0.674 6.750 1.00 79.19 71 THR A O 1
ATOM 530 N N . ARG A 1 72 ? -8.814 0.281 8.708 1.00 74.31 72 ARG A N 1
ATOM 531 C CA . ARG A 1 72 ? -10.004 0.475 9.562 1.00 74.31 72 ARG A CA 1
ATOM 532 C C . ARG A 1 72 ? -10.139 1.892 10.127 1.00 74.31 72 ARG A C 1
ATOM 534 O O . ARG A 1 72 ? -11.146 2.215 10.753 1.00 74.31 72 ARG A O 1
ATOM 541 N N . ARG A 1 73 ? -9.125 2.746 9.951 1.00 70.06 73 ARG A N 1
ATOM 542 C CA . ARG A 1 73 ? -9.105 4.120 10.486 1.00 70.06 73 ARG A CA 1
ATOM 543 C C . ARG A 1 73 ? -9.749 5.097 9.499 1.00 70.06 73 ARG A C 1
ATOM 545 O O . ARG A 1 73 ? -9.699 4.895 8.294 1.00 70.06 73 ARG A O 1
ATOM 552 N N . THR A 1 74 ? -10.342 6.184 9.986 1.00 73.94 74 THR A N 1
ATOM 553 C CA . THR A 1 74 ? -10.848 7.275 9.133 1.00 73.94 74 THR A CA 1
ATOM 554 C C . THR A 1 74 ? -9.766 8.341 8.896 1.00 73.94 74 THR A C 1
ATOM 556 O O . THR A 1 74 ? -8.784 8.433 9.634 1.00 73.94 74 THR A O 1
ATOM 559 N N . GLY A 1 75 ? -9.917 9.152 7.842 1.00 81.19 75 GLY A N 1
ATOM 560 C CA . GLY A 1 75 ? -9.047 10.306 7.570 1.00 81.19 75 GLY A CA 1
ATOM 561 C C . GLY A 1 75 ? -7.890 10.042 6.597 1.00 81.19 75 GLY A C 1
ATOM 562 O O . GLY A 1 75 ? -8.007 9.234 5.676 1.00 81.19 75 GLY A O 1
ATOM 563 N N . ALA A 1 76 ? -6.781 10.773 6.772 1.00 79.69 76 ALA A N 1
ATOM 564 C CA . ALA A 1 76 ? -5.658 10.806 5.826 1.00 79.69 76 ALA A CA 1
ATOM 565 C C . ALA A 1 76 ? -5.056 9.419 5.549 1.00 79.69 76 ALA A C 1
ATOM 567 O O . ALA A 1 76 ? -4.808 9.086 4.397 1.00 79.69 76 ALA A O 1
ATOM 568 N N . ARG A 1 77 ? -4.932 8.577 6.581 1.00 82.31 77 ARG A N 1
ATOM 569 C CA . ARG A 1 77 ? -4.370 7.219 6.488 1.00 82.31 77 ARG A CA 1
ATOM 570 C C . ARG A 1 77 ? -5.155 6.310 5.539 1.00 82.31 77 ARG A C 1
ATOM 572 O O . ARG A 1 77 ? -4.564 5.667 4.681 1.00 82.31 77 ARG A O 1
ATOM 579 N N . ARG A 1 78 ? -6.490 6.328 5.624 1.00 85.25 78 ARG A N 1
ATOM 580 C CA . ARG A 1 78 ? -7.357 5.587 4.691 1.00 85.25 78 ARG A CA 1
ATOM 581 C C . ARG A 1 78 ? -7.202 6.090 3.264 1.00 85.25 78 ARG A C 1
ATOM 583 O O . ARG A 1 78 ? -7.243 5.306 2.325 1.00 85.25 78 ARG A O 1
ATOM 590 N N . ARG A 1 79 ? -7.012 7.402 3.100 1.00 88.62 79 ARG A N 1
ATOM 591 C CA . ARG A 1 79 ? -6.779 8.009 1.788 1.00 88.62 79 ARG A CA 1
ATOM 592 C C . ARG A 1 79 ? -5.432 7.567 1.209 1.00 88.62 79 ARG A C 1
ATOM 594 O O . ARG A 1 79 ? -5.388 7.233 0.034 1.00 88.62 79 ARG A O 1
ATOM 601 N N . THR A 1 80 ? -4.376 7.500 2.022 1.00 90.88 80 THR A N 1
ATOM 602 C CA . THR A 1 80 ? -3.062 6.976 1.614 1.00 90.88 80 THR A CA 1
ATOM 603 C C . THR A 1 80 ? -3.164 5.528 1.136 1.00 90.88 80 THR A C 1
ATOM 605 O O . THR A 1 80 ? -2.695 5.228 0.039 1.00 90.88 80 THR A O 1
ATOM 608 N N . VAL A 1 81 ? -3.851 4.666 1.900 1.00 93.44 81 VAL A N 1
ATOM 609 C CA . VAL A 1 81 ? -4.134 3.270 1.514 1.00 93.44 81 VAL A CA 1
ATOM 610 C C . VAL A 1 81 ? -4.890 3.213 0.186 1.00 93.44 81 VAL A C 1
ATOM 612 O O . VAL A 1 81 ? -4.435 2.559 -0.746 1.00 93.44 81 VAL A O 1
ATOM 615 N N . ALA A 1 82 ? -6.000 3.947 0.066 1.00 93.62 82 ALA A N 1
ATOM 616 C CA . ALA A 1 82 ? -6.832 3.933 -1.135 1.00 93.62 82 ALA A CA 1
ATOM 617 C C . ALA A 1 82 ? -6.072 4.395 -2.388 1.00 93.62 82 ALA A C 1
ATOM 619 O O . ALA A 1 82 ? -6.225 3.801 -3.450 1.00 93.62 82 ALA A O 1
ATOM 620 N N . LYS A 1 83 ? -5.227 5.428 -2.272 1.00 95.38 83 LYS A N 1
ATOM 621 C CA . LYS A 1 83 ? -4.405 5.912 -3.390 1.00 95.38 83 LYS A CA 1
ATOM 622 C C . LYS A 1 83 ? -3.345 4.893 -3.811 1.00 95.38 83 LYS A C 1
ATOM 624 O O . LYS A 1 83 ? -3.181 4.669 -5.005 1.00 95.38 83 LYS A O 1
ATOM 629 N N . ALA A 1 84 ? -2.663 4.264 -2.853 1.00 96.12 84 ALA A N 1
ATOM 630 C CA . ALA A 1 84 ? -1.665 3.236 -3.148 1.00 96.12 84 ALA A CA 1
ATOM 631 C C . ALA A 1 84 ? -2.309 2.010 -3.811 1.00 96.12 84 ALA A C 1
ATOM 633 O O . ALA A 1 84 ? -1.811 1.527 -4.823 1.00 96.12 84 ALA A O 1
ATOM 634 N N . ALA A 1 85 ? -3.454 1.557 -3.290 1.00 97.06 85 ALA A N 1
ATOM 635 C CA . ALA A 1 85 ? -4.215 0.451 -3.862 1.00 97.06 85 ALA A CA 1
ATOM 636 C C . ALA A 1 85 ? -4.715 0.767 -5.280 1.00 97.06 85 ALA A C 1
ATOM 638 O O . ALA A 1 85 ? -4.540 -0.044 -6.184 1.00 97.06 85 ALA A O 1
ATOM 639 N N . ALA A 1 86 ? -5.274 1.963 -5.497 1.00 97.75 86 ALA A N 1
ATOM 640 C CA . ALA A 1 86 ? -5.735 2.393 -6.816 1.00 97.75 86 ALA A CA 1
ATOM 641 C C . ALA A 1 86 ? -4.592 2.437 -7.838 1.00 97.75 86 ALA A C 1
ATOM 643 O O . ALA A 1 86 ? -4.770 2.000 -8.972 1.00 97.75 86 ALA A O 1
ATOM 644 N N . TRP A 1 87 ? -3.413 2.919 -7.436 1.00 98.06 87 TRP A N 1
ATOM 645 C CA . TRP A 1 87 ? -2.235 2.914 -8.297 1.00 98.06 87 TRP A CA 1
ATOM 646 C C . TRP A 1 87 ? -1.771 1.482 -8.603 1.00 98.06 87 TRP A C 1
ATOM 648 O O . TRP A 1 87 ? -1.612 1.137 -9.771 1.00 98.06 87 TRP A O 1
ATOM 658 N N . LEU A 1 88 ? -1.642 0.613 -7.592 1.00 97.88 88 LEU A N 1
ATOM 659 C CA . LEU A 1 88 ? -1.216 -0.786 -7.765 1.00 97.88 88 LEU A CA 1
ATOM 660 C C . LEU A 1 88 ? -2.183 -1.610 -8.619 1.00 97.88 88 LEU A C 1
ATOM 662 O O . LEU A 1 88 ? -1.734 -2.455 -9.384 1.00 97.88 88 LEU A O 1
ATOM 666 N N . ALA A 1 89 ? -3.487 -1.339 -8.551 1.00 97.75 89 ALA A N 1
ATOM 667 C CA . ALA A 1 89 ? -4.493 -2.017 -9.369 1.00 97.75 89 ALA A CA 1
ATOM 668 C C . ALA A 1 89 ? -4.315 -1.781 -10.882 1.00 97.75 89 ALA A C 1
ATOM 670 O O . ALA A 1 89 ? -4.867 -2.525 -11.688 1.00 97.75 89 ALA A O 1
ATOM 671 N N . THR A 1 90 ? -3.541 -0.764 -11.278 1.00 97.38 90 THR A N 1
ATOM 672 C CA . THR A 1 90 ? -3.192 -0.505 -12.686 1.00 97.38 90 THR A CA 1
ATOM 673 C C . THR A 1 90 ? -1.911 -1.207 -13.140 1.00 97.38 90 THR A C 1
ATOM 675 O O . THR A 1 90 ? -1.553 -1.119 -14.312 1.00 97.38 90 THR A O 1
ATOM 678 N N . GLN A 1 91 ? -1.211 -1.890 -12.231 1.00 97.25 91 GLN A N 1
ATOM 679 C CA . GLN A 1 91 ? 0.080 -2.516 -12.494 1.00 97.25 91 GLN A CA 1
ATOM 680 C C . GLN A 1 91 ? -0.095 -4.018 -12.727 1.00 97.25 91 GLN A C 1
ATOM 682 O O . GLN A 1 91 ? -0.599 -4.733 -11.861 1.00 97.25 91 GLN A O 1
ATOM 687 N N . ASP A 1 92 ? 0.391 -4.518 -13.862 1.00 96.50 92 ASP A N 1
ATOM 688 C CA . ASP A 1 92 ? 0.496 -5.958 -14.106 1.00 96.50 92 ASP A CA 1
ATOM 689 C C . ASP A 1 92 ? 1.802 -6.490 -13.501 1.00 96.50 92 ASP A C 1
ATOM 691 O O . ASP A 1 92 ? 2.825 -6.631 -14.173 1.00 96.50 92 ASP A O 1
ATOM 695 N N . HIS A 1 93 ? 1.805 -6.674 -12.178 1.00 95.56 93 HIS A N 1
ATOM 696 C CA . HIS A 1 93 ? 2.997 -7.086 -11.443 1.00 95.56 93 HIS A CA 1
ATOM 697 C C . HIS A 1 93 ? 2.662 -8.006 -10.256 1.00 95.56 93 HIS A C 1
ATOM 699 O O . HIS A 1 93 ? 1.743 -7.701 -9.488 1.00 95.56 93 HIS A O 1
ATOM 705 N N . PRO A 1 94 ? 3.439 -9.082 -10.007 1.00 94.81 94 PRO A N 1
ATOM 706 C CA . PRO A 1 94 ? 3.171 -10.018 -8.911 1.00 94.81 94 PRO A CA 1
ATOM 707 C C . PRO A 1 94 ? 3.110 -9.358 -7.526 1.00 94.81 94 PRO A C 1
ATOM 709 O O . PRO A 1 94 ? 2.216 -9.651 -6.740 1.00 94.81 94 PRO A O 1
ATOM 712 N N . LEU A 1 95 ? 4.012 -8.410 -7.243 1.00 94.38 95 LEU A N 1
ATOM 713 C CA . LEU A 1 95 ? 4.015 -7.694 -5.956 1.00 94.38 95 LEU A CA 1
ATOM 714 C C . LEU A 1 95 ? 2.795 -6.785 -5.768 1.00 94.38 95 LEU A C 1
ATOM 716 O O . LEU A 1 95 ? 2.354 -6.590 -4.639 1.00 94.38 95 LEU A O 1
ATOM 720 N N . ALA A 1 96 ? 2.240 -6.248 -6.860 1.00 96.25 96 ALA A N 1
ATOM 721 C CA . ALA A 1 96 ? 1.016 -5.461 -6.787 1.00 96.25 96 ALA A CA 1
ATOM 722 C C . ALA A 1 96 ? -0.161 -6.353 -6.385 1.00 96.25 96 ALA A C 1
ATOM 724 O O . ALA A 1 96 ? -0.879 -6.028 -5.443 1.00 96.25 96 ALA A O 1
ATOM 725 N N . ARG A 1 97 ? -0.291 -7.520 -7.029 1.00 96.12 97 ARG A N 1
ATOM 726 C CA . ARG A 1 97 ? -1.305 -8.522 -6.676 1.00 96.12 97 ARG A CA 1
ATOM 727 C C . ARG A 1 97 ? -1.192 -8.968 -5.221 1.00 96.12 97 ARG A C 1
ATOM 729 O O . ARG A 1 97 ? -2.176 -8.898 -4.499 1.00 96.12 97 ARG A O 1
ATOM 736 N N . LEU A 1 98 ? 0.011 -9.333 -4.780 1.00 94.88 98 LEU A N 1
ATOM 737 C CA . LEU A 1 98 ? 0.277 -9.754 -3.403 1.00 94.88 98 LEU A CA 1
ATOM 738 C C . LEU A 1 98 ? -0.160 -8.692 -2.381 1.00 94.88 98 LEU A C 1
ATOM 740 O O . LEU A 1 98 ? -0.807 -9.011 -1.385 1.00 94.88 98 LEU A O 1
ATOM 744 N N . ALA A 1 99 ? 0.163 -7.419 -2.627 1.00 95.00 99 ALA A N 1
ATOM 745 C CA . ALA A 1 99 ? -0.212 -6.338 -1.719 1.00 95.00 99 ALA A CA 1
ATOM 746 C C . ALA A 1 99 ? -1.729 -6.076 -1.697 1.00 95.00 99 ALA A C 1
ATOM 748 O O . ALA A 1 99 ? -2.283 -5.765 -0.641 1.00 95.00 99 ALA A O 1
ATOM 749 N N . LEU A 1 100 ? -2.404 -6.222 -2.841 1.00 96.25 100 LEU A N 1
ATOM 750 C CA . LEU A 1 100 ? -3.860 -6.096 -2.942 1.00 96.25 100 LEU A CA 1
ATOM 751 C C . LEU A 1 100 ? -4.584 -7.267 -2.259 1.00 96.25 100 LEU A C 1
ATOM 753 O O . LEU A 1 100 ? -5.528 -7.033 -1.513 1.00 96.25 100 LEU A O 1
ATOM 757 N N . GLU A 1 101 ? -4.099 -8.499 -2.413 1.00 94.56 101 GLU A N 1
ATOM 758 C CA . GLU A 1 101 ? -4.641 -9.681 -1.725 1.00 94.56 101 GLU A CA 1
ATOM 759 C C . GLU A 1 101 ? -4.539 -9.536 -0.192 1.00 94.56 101 GLU A C 1
ATOM 761 O O . GLU A 1 101 ? -5.486 -9.836 0.542 1.00 94.56 101 GLU A O 1
ATOM 766 N N . ALA A 1 102 ? -3.422 -8.995 0.311 1.00 92.69 102 ALA A N 1
ATOM 767 C CA . ALA A 1 102 ? -3.258 -8.691 1.733 1.00 92.69 102 ALA A CA 1
ATOM 768 C C . ALA A 1 102 ? -4.212 -7.584 2.220 1.00 92.69 102 ALA A C 1
ATOM 770 O O . ALA A 1 102 ? -4.746 -7.671 3.330 1.00 92.69 102 ALA A O 1
ATOM 771 N N . LEU A 1 103 ? -4.446 -6.551 1.401 1.00 94.25 103 LEU A N 1
ATOM 772 C CA . LEU A 1 103 ? -5.432 -5.510 1.691 1.00 94.25 103 LEU A CA 1
ATOM 773 C C . LEU A 1 103 ? -6.845 -6.103 1.791 1.00 94.25 103 LEU A C 1
ATOM 775 O O . LEU A 1 103 ? -7.533 -5.845 2.778 1.00 94.25 103 LEU A O 1
ATOM 779 N N . GLU A 1 104 ? -7.251 -6.933 0.831 1.00 93.44 104 GLU A N 1
ATOM 780 C CA . GLU A 1 104 ? -8.561 -7.593 0.836 1.00 93.44 104 GLU A CA 1
ATOM 781 C C . GLU A 1 104 ? -8.765 -8.459 2.086 1.00 93.44 104 GLU A C 1
ATOM 783 O O . GLU A 1 104 ? -9.824 -8.405 2.716 1.00 93.44 104 GLU A O 1
ATOM 788 N N . ALA A 1 105 ? -7.747 -9.228 2.490 1.00 90.50 105 ALA A N 1
ATOM 789 C CA . ALA A 1 105 ? -7.787 -9.996 3.735 1.00 90.50 105 ALA A CA 1
ATOM 790 C C . ALA A 1 105 ? -8.024 -9.083 4.951 1.00 90.50 105 ALA A C 1
ATOM 792 O O . ALA A 1 105 ? -8.929 -9.320 5.757 1.00 90.50 105 ALA A O 1
ATOM 793 N N . ALA A 1 106 ? -7.283 -7.977 5.046 1.00 90.81 106 ALA A N 1
ATOM 794 C CA . ALA A 1 106 ? -7.443 -7.020 6.136 1.00 90.81 106 ALA A CA 1
ATOM 795 C C . ALA A 1 106 ? -8.825 -6.352 6.178 1.00 90.81 106 ALA A C 1
ATOM 797 O O . ALA A 1 106 ? -9.349 -6.088 7.271 1.00 90.81 106 ALA A O 1
ATOM 798 N N . GLU A 1 107 ? -9.418 -6.089 5.012 1.00 89.19 107 GLU A N 1
ATOM 799 C CA . GLU A 1 107 ? -10.769 -5.543 4.872 1.00 89.19 107 GLU A CA 1
ATOM 800 C C . GLU A 1 107 ? -11.857 -6.548 5.278 1.00 89.19 107 GLU A C 1
ATOM 802 O O . GLU A 1 107 ? -12.859 -6.141 5.868 1.00 89.19 107 GLU A O 1
ATOM 807 N N . ARG A 1 108 ? -11.634 -7.858 5.088 1.00 88.44 108 ARG A N 1
ATOM 808 C CA . ARG A 1 108 ? -12.500 -8.930 5.628 1.00 88.44 108 ARG A CA 1
ATOM 809 C C . ARG A 1 108 ? -12.383 -9.127 7.139 1.00 88.44 108 ARG A C 1
ATOM 811 O O . ARG A 1 108 ? -13.135 -9.901 7.725 1.00 88.44 108 ARG A O 1
ATOM 818 N N . GLY A 1 109 ? -11.461 -8.425 7.788 1.00 86.69 109 GLY A N 1
ATOM 819 C CA . GLY A 1 109 ? -11.225 -8.557 9.219 1.00 86.69 109 GLY A CA 1
ATOM 820 C C . GLY A 1 109 ? -10.081 -9.507 9.576 1.00 86.69 109 GLY A C 1
ATOM 821 O O . GLY A 1 109 ? -9.703 -9.554 10.748 1.00 86.69 109 GLY A O 1
ATOM 822 N N . GLU A 1 110 ? -9.506 -10.200 8.592 1.00 88.31 110 GLU A N 1
ATOM 823 C CA . GLU A 1 110 ? -8.374 -11.112 8.764 1.00 88.31 110 GLU A CA 1
ATOM 824 C C . GLU A 1 110 ? -7.088 -10.312 9.026 1.00 88.31 110 GLU A C 1
ATOM 826 O O . GLU A 1 110 ? -6.979 -9.138 8.670 1.00 88.31 110 GLU A O 1
ATOM 831 N N . GLN A 1 111 ? -6.105 -10.925 9.683 1.00 83.50 111 GLN A N 1
ATOM 832 C CA . GLN A 1 111 ? -4.774 -10.337 9.796 1.00 83.50 111 GLN A CA 1
ATOM 833 C C . GLN A 1 111 ? -3.904 -10.940 8.690 1.00 83.50 111 GLN A C 1
ATOM 835 O O . GLN A 1 111 ? -3.709 -12.157 8.700 1.00 83.50 111 GLN A O 1
ATOM 840 N N . PRO A 1 112 ? -3.413 -10.144 7.722 1.00 84.81 112 PRO A N 1
ATOM 841 C CA . PRO A 1 112 ? -2.526 -10.674 6.702 1.00 84.81 112 PRO A CA 1
ATOM 842 C C . PRO A 1 112 ? -1.249 -11.184 7.362 1.00 84.81 112 PRO A C 1
ATOM 844 O O . PRO A 1 112 ? -0.621 -10.484 8.157 1.00 84.81 112 PRO A O 1
ATOM 847 N N . VAL A 1 113 ? -0.896 -12.424 7.040 1.00 82.88 113 VAL A N 1
ATOM 848 C CA . VAL A 1 113 ? 0.291 -13.092 7.567 1.00 82.88 113 VAL A CA 1
ATOM 849 C C . VAL A 1 113 ? 1.407 -12.943 6.537 1.00 82.88 113 VAL A C 1
ATOM 851 O O . VAL A 1 113 ? 1.187 -13.293 5.374 1.00 82.88 113 VAL A O 1
ATOM 854 N N . PRO A 1 114 ? 2.593 -12.444 6.924 1.00 83.88 114 PRO A N 1
ATOM 855 C CA . PRO A 1 114 ? 3.737 -12.404 6.031 1.00 83.88 114 PRO A CA 1
ATOM 856 C C . PRO A 1 114 ? 4.070 -13.799 5.491 1.00 83.88 114 PRO A C 1
ATOM 858 O O . PRO A 1 114 ? 4.288 -14.736 6.261 1.00 83.88 114 PRO A O 1
ATOM 861 N N . THR A 1 115 ? 4.111 -13.943 4.167 1.00 83.62 115 THR A N 1
ATOM 862 C CA . THR A 1 115 ? 4.509 -15.188 3.491 1.00 83.62 115 THR A CA 1
ATOM 863 C C . THR A 1 115 ? 5.940 -15.068 2.957 1.00 83.62 115 THR A C 1
ATOM 865 O O . THR A 1 115 ? 6.461 -13.954 2.852 1.00 83.62 115 THR A O 1
ATOM 868 N N . PRO A 1 116 ? 6.607 -16.176 2.578 1.00 85.69 116 PRO A N 1
ATOM 869 C CA . PRO A 1 116 ? 7.917 -16.111 1.923 1.00 85.69 116 PRO A CA 1
ATOM 870 C C . PRO A 1 116 ? 7.946 -15.200 0.685 1.00 85.69 116 PRO A C 1
ATOM 872 O O . PRO A 1 116 ? 8.974 -14.593 0.394 1.00 85.69 116 PRO A O 1
ATOM 875 N N . ASP A 1 117 ? 6.809 -15.028 0.008 1.00 83.19 117 ASP A N 1
ATOM 876 C CA . ASP A 1 117 ? 6.675 -14.159 -1.166 1.00 83.19 117 ASP A CA 1
ATOM 877 C C . ASP A 1 117 ? 6.860 -12.665 -0.837 1.00 83.19 117 ASP A C 1
ATOM 879 O O . ASP A 1 117 ? 7.154 -11.857 -1.718 1.00 83.19 117 ASP A O 1
ATOM 883 N N . TRP A 1 118 ? 6.761 -12.284 0.443 1.00 86.94 118 TRP A N 1
ATOM 884 C CA . TRP A 1 118 ? 7.028 -10.921 0.906 1.00 86.94 118 TRP A CA 1
ATOM 885 C C . TRP A 1 118 ? 8.525 -10.593 0.924 1.00 86.94 118 TRP A C 1
ATOM 887 O O . TRP A 1 118 ? 8.886 -9.420 1.005 1.00 86.94 118 TRP A O 1
ATOM 897 N N . ALA A 1 119 ? 9.411 -11.591 0.803 1.00 86.31 119 ALA A N 1
ATOM 898 C CA . ALA A 1 119 ? 10.859 -11.387 0.843 1.00 86.31 119 ALA A CA 1
ATOM 899 C C . ALA A 1 119 ? 11.345 -10.362 -0.195 1.00 86.31 119 ALA A C 1
ATOM 901 O O . ALA A 1 119 ? 12.194 -9.521 0.103 1.00 86.31 119 ALA A O 1
ATOM 902 N N . ALA A 1 120 ? 10.757 -10.375 -1.394 1.00 85.62 120 ALA A N 1
ATOM 903 C CA . ALA A 1 120 ? 11.064 -9.404 -2.443 1.00 85.62 120 ALA A CA 1
ATOM 904 C C . ALA A 1 120 ? 10.662 -7.965 -2.059 1.00 85.62 120 ALA A C 1
ATOM 906 O O . ALA A 1 120 ? 11.272 -6.996 -2.510 1.00 85.62 120 ALA A O 1
ATOM 907 N N . VAL A 1 121 ? 9.662 -7.816 -1.190 1.00 86.88 121 VAL A N 1
ATOM 908 C CA . VAL A 1 121 ? 9.141 -6.524 -0.744 1.00 86.88 121 VAL A CA 1
ATOM 909 C C . VAL A 1 121 ? 10.033 -5.905 0.339 1.00 86.88 121 VAL A C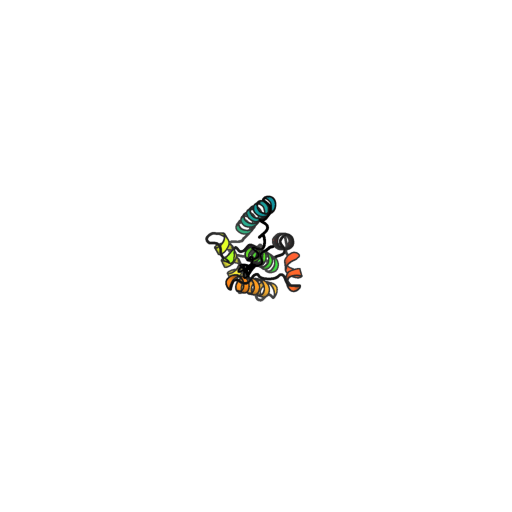 1
ATOM 911 O O . VAL A 1 121 ? 10.252 -4.696 0.322 1.00 86.88 121 VAL A O 1
ATOM 914 N N . TYR A 1 122 ? 10.634 -6.705 1.226 1.00 86.31 122 TYR A N 1
ATOM 915 C CA . TYR A 1 122 ? 11.532 -6.192 2.277 1.00 86.31 122 TYR A CA 1
ATOM 916 C C . TYR A 1 122 ? 12.779 -5.496 1.718 1.00 86.31 122 TYR A C 1
ATOM 918 O O . TYR A 1 122 ? 13.226 -4.482 2.252 1.00 86.31 122 TYR A O 1
ATOM 926 N N . ALA A 1 123 ? 13.291 -5.966 0.579 1.00 85.25 123 ALA A N 1
ATOM 927 C CA . ALA A 1 123 ? 14.424 -5.340 -0.103 1.00 85.25 123 ALA A CA 1
ATOM 928 C C . ALA A 1 123 ? 14.071 -4.011 -0.813 1.00 85.25 123 ALA A C 1
ATOM 930 O O . ALA A 1 123 ? 14.950 -3.349 -1.372 1.00 85.25 123 ALA A O 1
ATOM 931 N N . SER A 1 124 ? 12.799 -3.597 -0.805 1.00 85.75 124 SER A N 1
ATOM 932 C CA . SER A 1 124 ? 12.296 -2.488 -1.621 1.00 85.75 124 SER A CA 1
ATOM 933 C C . SER A 1 124 ? 12.410 -1.141 -0.913 1.00 85.75 124 SER A C 1
ATOM 935 O O . SER A 1 124 ? 11.442 -0.596 -0.3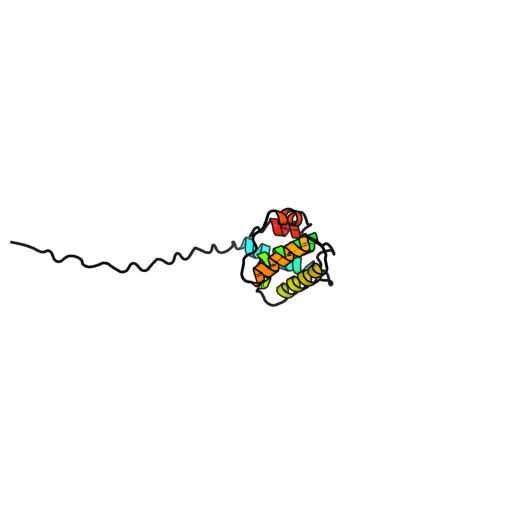80 1.00 85.75 124 SER A O 1
ATOM 937 N N . GLY A 1 125 ? 13.616 -0.575 -0.932 1.00 88.06 125 GLY A N 1
ATOM 938 C CA . GLY A 1 125 ? 13.852 0.800 -0.497 1.00 88.06 125 GLY A CA 1
ATOM 939 C C . GLY A 1 125 ? 13.539 1.045 0.990 1.00 88.06 125 GLY A C 1
ATOM 940 O O . GLY A 1 125 ? 13.637 0.135 1.816 1.00 88.06 125 GLY A O 1
ATOM 941 N N . PRO A 1 126 ? 13.239 2.296 1.383 1.00 87.56 126 PRO A N 1
ATOM 942 C CA . PRO A 1 126 ? 12.956 2.621 2.778 1.00 87.56 126 PRO A CA 1
ATOM 943 C C . PRO A 1 126 ? 11.637 2.016 3.280 1.00 87.56 126 PRO A C 1
ATOM 945 O O . PRO A 1 126 ? 11.562 1.661 4.452 1.00 87.56 126 PRO A O 1
ATOM 948 N N . GLU A 1 127 ? 10.633 1.847 2.416 1.00 91.06 127 GLU A N 1
ATOM 949 C CA . GLU A 1 127 ? 9.344 1.247 2.774 1.00 91.06 127 GLU A CA 1
ATOM 950 C C . GLU A 1 127 ? 9.492 -0.245 3.109 1.00 91.06 127 GLU A C 1
ATOM 952 O O . GLU A 1 127 ? 8.956 -0.700 4.117 1.00 91.06 127 GLU A O 1
ATOM 957 N N . GLY A 1 128 ? 10.282 -0.987 2.322 1.00 85.88 128 GLY A N 1
ATOM 958 C CA . GLY A 1 128 ? 10.592 -2.397 2.580 1.00 85.88 128 GLY A CA 1
ATOM 959 C C . GLY A 1 128 ? 11.325 -2.614 3.904 1.00 85.88 128 GLY A C 1
ATOM 960 O O . GLY A 1 128 ? 10.938 -3.475 4.692 1.00 85.88 128 GLY A O 1
ATOM 961 N N . ARG A 1 129 ? 12.316 -1.766 4.213 1.00 88.00 129 ARG A N 1
ATOM 962 C CA . ARG A 1 129 ? 13.035 -1.817 5.500 1.00 88.00 129 ARG A CA 1
ATOM 963 C C . ARG A 1 129 ? 12.143 -1.490 6.694 1.00 88.00 129 ARG A C 1
ATOM 965 O O . ARG A 1 129 ? 12.305 -2.086 7.753 1.00 88.00 129 ARG A O 1
ATOM 972 N N . ALA A 1 130 ? 11.227 -0.533 6.543 1.00 86.25 130 ALA A N 1
ATOM 973 C CA . ALA A 1 130 ? 10.261 -0.219 7.593 1.00 86.25 130 ALA A CA 1
ATOM 974 C C . ALA A 1 130 ? 9.288 -1.388 7.812 1.00 86.25 130 ALA A C 1
ATOM 976 O O . ALA A 1 130 ? 8.939 -1.692 8.948 1.00 86.25 130 ALA A O 1
ATOM 977 N N . LEU A 1 131 ? 8.889 -2.080 6.741 1.00 84.38 131 LEU A N 1
ATOM 978 C CA . LEU A 1 131 ? 8.062 -3.280 6.824 1.00 84.38 131 LEU A CA 1
ATOM 979 C C . LEU A 1 131 ? 8.780 -4.431 7.550 1.00 84.38 131 LEU A C 1
ATOM 981 O O . LEU A 1 131 ? 8.188 -5.058 8.422 1.00 84.38 131 LEU A O 1
ATOM 985 N N . GLU A 1 132 ? 10.058 -4.669 7.248 1.00 85.69 132 GLU A N 1
ATOM 986 C CA . GLU A 1 132 ? 10.870 -5.713 7.893 1.00 85.69 132 GLU A CA 1
ATOM 987 C C . GLU A 1 132 ? 11.009 -5.509 9.413 1.00 85.69 132 GLU A C 1
ATOM 989 O O . GLU A 1 132 ? 11.038 -6.471 10.175 1.00 85.69 132 GLU A O 1
ATOM 994 N N . GLN A 1 133 ? 11.036 -4.256 9.875 1.00 82.00 133 GLN A N 1
ATOM 995 C CA . GLN A 1 133 ? 11.105 -3.915 11.303 1.00 82.00 133 GLN A CA 1
ATOM 996 C C . GLN A 1 133 ? 9.781 -4.140 12.054 1.00 82.00 133 GLN A C 1
ATOM 998 O O . GLN A 1 133 ? 9.748 -4.047 13.283 1.00 82.00 133 GLN A O 1
ATOM 1003 N N . HIS A 1 134 ? 8.694 -4.437 11.338 1.00 72.06 134 HIS A N 1
ATOM 1004 C CA . HIS A 1 134 ? 7.363 -4.649 11.901 1.00 72.06 134 HIS A CA 1
ATOM 1005 C C . HIS A 1 134 ? 6.722 -5.946 11.383 1.00 72.06 134 HIS A C 1
ATOM 1007 O O . HIS A 1 134 ? 5.692 -5.885 10.702 1.00 72.06 134 HIS A O 1
ATOM 1013 N N . PRO A 1 135 ? 7.296 -7.123 11.708 1.00 63.69 135 PRO A N 1
ATOM 1014 C CA . PRO A 1 135 ? 6.637 -8.390 11.424 1.00 63.69 135 PRO A CA 1
ATOM 1015 C C . PRO A 1 135 ? 5.312 -8.472 12.204 1.00 63.69 135 PRO A C 1
ATOM 1017 O O . PRO A 1 135 ? 5.222 -7.989 13.335 1.00 63.69 135 PRO A O 1
ATOM 1020 N N . ALA A 1 136 ? 4.285 -9.006 11.539 1.00 59.16 136 ALA A N 1
ATOM 1021 C CA . ALA A 1 136 ? 2.904 -9.097 12.023 1.00 59.16 136 ALA A CA 1
ATOM 1022 C C . ALA A 1 136 ? 2.741 -9.881 13.332 1.00 59.16 136 ALA A C 1
ATOM 1024 O O . ALA A 1 136 ? 3.544 -10.813 13.568 1.00 59.16 136 ALA A O 1
#